Protein AF-A0A816IRB6-F1 (afdb_monomer)

Solvent-accessible surface area (backbone atoms only — not comparable to full-atom values): 4320 Å² total; per-residue (Å²): 102,79,85,69,65,50,94,90,60,62,77,47,78,38,65,32,27,28,72,40,67,48,73,43,71,54,96,93,42,72,50,32,42,40,34,34,34,30,34,93,88,65,56,72,46,81,47,74,38,52,52,94,48,37,86,76,39,66,90,73,62,54,67,70,43,71,50,75,52,68,85

Secondary structure (DSSP, 8-state):
-GGG--TT----EEEEEEEEEEEEEETTEEEEEEEEEEETT--EEEEEEEHHHHHHHTTT--TT-EEEEE-

Foldseek 3Di:
DVVPDDPPDQFDKFKWAFQDWDFDDDPHDGQKIKTWIAGPVRDIDIDIDGPVCCVVPVVPHDHGDIDMDGD

Sequence (71 aa):
FIDDIKPGNNSYKLKVQVMKLWKLWRSKKVVSIEMVLVDATGTRIHASIDEDLIQIYEGKVFEGDAFFISN

Nearest PDB structures (foldseek):
  1gut-assembly1_C  TM=6.832E-01  e=7.266E-03  Clostridium pasteurianum
  8s4s-assembly1_B  TM=6.243E-01  e=4.612E-01  Enterococcus faecalis
  6imj-assembly1_A  TM=5.164E-01  e=8.275E-01  African swine fever virus
  8y5f-assembly1_D  TM=5.302E-01  e=1.574E+00  Escherichia coli
  7l08-assembly1_AJ  TM=4.821E-01  e=1.669E+00  Homo sapiens

Radius of gyration: 12.89 Å; Cα contacts (8 Å, |Δi|>4): 127; chains: 1; bounding box: 30×20×34 Å

InterPro domains:
  IPR003871 Replication protein A 70 kDa DNA-binding subunit B/D, first OB fold domain [PF02721] (2-70)
  IPR012340 Nucleic acid-binding, OB-fold [G3DSA:2.40.50.140] (1-71)
  IPR012340 Nucleic acid-binding, OB-fold [SSF50249] (2-71)

Structure (mmCIF, N/CA/C/O backbone):
data_AF-A0A816IRB6-F1
#
_entry.id   AF-A0A816IRB6-F1
#
loop_
_atom_site.group_PDB
_atom_site.id
_atom_site.type_symbol
_atom_site.label_atom_id
_atom_site.label_alt_id
_atom_site.label_comp_id
_atom_site.label_asym_id
_atom_site.label_entity_id
_atom_site.label_seq_id
_atom_site.pdbx_PDB_ins_code
_atom_site.Cartn_x
_atom_site.Cartn_y
_atom_site.Cartn_z
_atom_site.occupancy
_atom_site.B_iso_or_equiv
_atom_site.auth_seq_id
_atom_site.auth_comp_id
_atom_site.auth_asym_id
_atom_site.auth_atom_id
_atom_site.pdbx_PDB_model_num
ATOM 1 N N . PHE A 1 1 ? 10.731 3.111 -11.079 1.00 79.19 1 PHE A N 1
ATOM 2 C CA . PHE A 1 1 ? 10.165 1.877 -10.498 1.00 79.19 1 PHE A CA 1
ATOM 3 C C . PHE A 1 1 ? 10.443 1.857 -9.009 1.00 79.19 1 PHE A C 1
ATOM 5 O O . PHE A 1 1 ? 11.119 2.768 -8.541 1.00 79.19 1 PHE A O 1
ATOM 12 N N . ILE A 1 2 ? 9.912 0.892 -8.253 1.00 80.81 2 ILE A N 1
ATOM 13 C CA . ILE A 1 2 ? 10.233 0.805 -6.814 1.00 80.81 2 ILE A CA 1
ATOM 14 C C . ILE A 1 2 ? 11.752 0.678 -6.615 1.00 80.81 2 ILE A C 1
ATOM 16 O O . ILE A 1 2 ? 12.311 1.298 -5.718 1.00 80.81 2 ILE A O 1
ATOM 20 N N . ASP A 1 3 ? 12.418 -0.047 -7.511 1.00 82.50 3 ASP A N 1
ATOM 21 C CA . ASP A 1 3 ? 13.871 -0.250 -7.490 1.00 82.50 3 ASP A CA 1
ATOM 22 C C . ASP A 1 3 ? 14.683 1.043 -7.728 1.00 82.50 3 ASP A C 1
ATOM 24 O O . ASP A 1 3 ? 15.809 1.177 -7.262 1.00 82.50 3 ASP A O 1
ATOM 28 N N . ASP A 1 4 ? 14.097 2.049 -8.389 1.00 81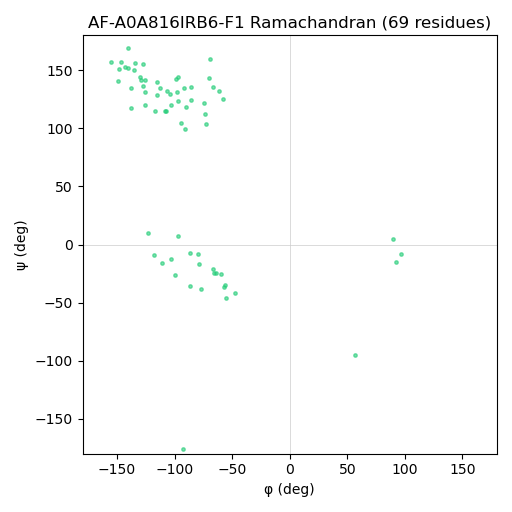.12 4 ASP A N 1
ATOM 29 C CA . ASP A 1 4 ? 14.757 3.343 -8.632 1.00 81.12 4 ASP A CA 1
ATOM 30 C C . ASP A 1 4 ? 14.721 4.283 -7.415 1.00 81.12 4 ASP A C 1
ATOM 32 O O . ASP A 1 4 ? 15.326 5.361 -7.443 1.00 81.12 4 ASP A O 1
ATOM 36 N N . ILE A 1 5 ? 13.988 3.928 -6.354 1.00 80.06 5 ILE A N 1
ATOM 37 C CA . ILE A 1 5 ? 13.882 4.773 -5.165 1.00 80.06 5 ILE A CA 1
ATOM 38 C C . ILE A 1 5 ? 15.196 4.692 -4.393 1.00 80.06 5 ILE A C 1
ATOM 40 O O . ILE A 1 5 ? 15.532 3.674 -3.790 1.00 80.06 5 ILE A O 1
ATOM 44 N N . LYS A 1 6 ? 15.930 5.805 -4.361 1.00 79.25 6 LYS A N 1
ATOM 45 C CA . LYS A 1 6 ? 17.145 5.927 -3.554 1.00 79.25 6 LYS A CA 1
ATOM 46 C C . LYS A 1 6 ? 16.817 6.495 -2.173 1.00 79.25 6 LYS A C 1
ATOM 48 O O . LYS A 1 6 ? 16.112 7.506 -2.100 1.00 79.25 6 LYS A O 1
ATOM 53 N N . PRO A 1 7 ? 17.359 5.919 -1.085 1.00 76.12 7 PRO A N 1
ATOM 54 C CA . PRO A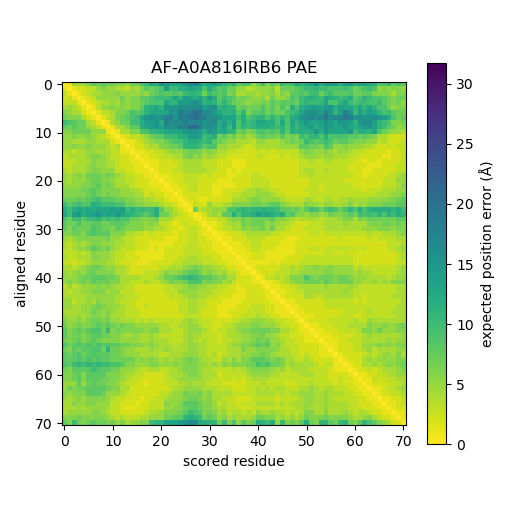 1 7 ? 17.220 6.505 0.242 1.00 76.12 7 PRO A CA 1
ATOM 55 C C . PRO A 1 7 ? 17.796 7.929 0.239 1.00 76.12 7 PRO A C 1
ATOM 57 O O . PRO A 1 7 ? 18.933 8.143 -0.177 1.00 76.12 7 PRO A O 1
ATOM 60 N N . GLY A 1 8 ? 16.988 8.907 0.658 1.00 73.12 8 GLY A N 1
ATOM 61 C CA . GLY A 1 8 ? 17.344 10.332 0.675 1.00 73.12 8 GLY A CA 1
ATOM 62 C C . GLY A 1 8 ? 16.863 11.149 -0.530 1.00 73.12 8 GLY A C 1
ATOM 63 O O . GLY A 1 8 ? 16.959 12.373 -0.493 1.00 73.12 8 GLY A O 1
ATOM 64 N N . ASN A 1 9 ? 16.311 10.517 -1.573 1.00 76.44 9 ASN A N 1
ATOM 65 C CA . ASN A 1 9 ? 15.632 11.245 -2.641 1.00 76.44 9 ASN A CA 1
ATOM 66 C C . ASN A 1 9 ? 14.127 11.306 -2.357 1.00 76.44 9 ASN A C 1
ATOM 68 O O . ASN A 1 9 ? 13.415 10.318 -2.526 1.00 76.44 9 ASN A O 1
ATOM 72 N N . ASN A 1 10 ? 13.648 12.472 -1.927 1.00 74.50 10 ASN A N 1
ATOM 73 C CA . ASN A 1 10 ? 12.230 12.674 -1.643 1.00 74.50 10 ASN A CA 1
ATOM 74 C C . ASN A 1 10 ? 11.389 12.894 -2.899 1.00 74.50 10 ASN A C 1
ATOM 76 O O . ASN A 1 10 ? 10.189 12.722 -2.803 1.00 74.50 10 ASN A O 1
ATOM 80 N N . SER A 1 11 ? 11.979 13.222 -4.054 1.00 80.00 11 SER A N 1
ATOM 81 C CA . SER A 1 11 ? 11.204 13.412 -5.281 1.00 80.00 11 SER A CA 1
ATOM 82 C C . SER A 1 11 ? 11.092 12.103 -6.053 1.00 80.00 11 SER A C 1
ATOM 84 O O . SER A 1 11 ? 12.014 11.693 -6.767 1.00 80.00 11 SER A O 1
ATOM 86 N N . TYR A 1 12 ? 9.954 11.434 -5.902 1.00 82.00 12 TYR A N 1
ATOM 87 C CA . TYR A 1 12 ? 9.622 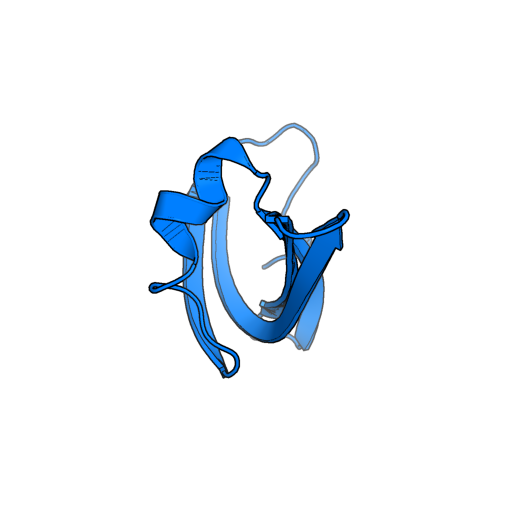10.239 -6.669 1.00 82.00 12 TYR A CA 1
ATOM 88 C C . TYR A 1 12 ? 8.151 10.240 -7.065 1.00 82.00 12 TYR A C 1
ATOM 90 O O . TYR A 1 12 ? 7.301 10.807 -6.388 1.00 82.00 12 TYR A O 1
ATOM 98 N N . LYS A 1 13 ? 7.840 9.579 -8.181 1.00 86.19 13 LYS A N 1
ATOM 99 C CA . LYS A 1 13 ? 6.467 9.289 -8.594 1.00 86.19 13 LYS A CA 1
ATOM 100 C C . LYS A 1 13 ? 6.399 7.866 -9.116 1.00 86.19 13 LYS A C 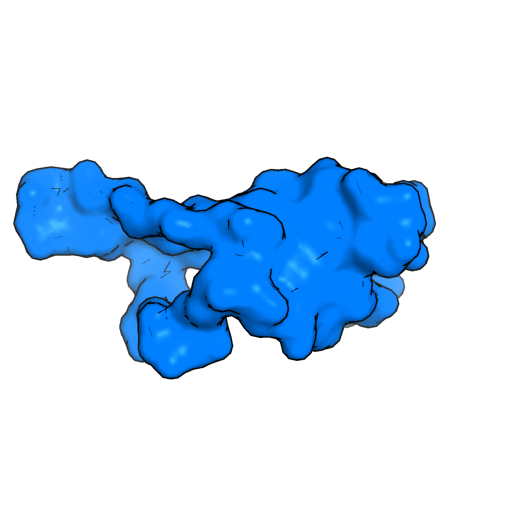1
ATOM 102 O O . LYS A 1 13 ? 7.046 7.526 -10.103 1.00 86.19 13 LYS A O 1
ATOM 107 N N . LEU A 1 14 ? 5.618 7.034 -8.444 1.00 88.44 14 LEU A N 1
ATOM 108 C CA . LEU A 1 14 ? 5.570 5.596 -8.673 1.00 88.44 14 LEU A CA 1
ATOM 109 C C . LEU A 1 14 ? 4.138 5.186 -8.944 1.00 88.44 14 LEU A C 1
ATOM 111 O O . LEU A 1 14 ? 3.245 5.545 -8.184 1.00 88.44 14 LEU A O 1
ATOM 115 N N . LYS A 1 15 ? 3.925 4.418 -10.011 1.00 90.25 15 LYS A N 1
ATOM 116 C CA . LYS A 1 15 ? 2.646 3.755 -10.252 1.00 90.25 15 LYS A CA 1
ATOM 117 C C . LYS A 1 15 ? 2.690 2.382 -9.602 1.00 90.25 15 LYS A C 1
ATOM 119 O O . LYS A 1 15 ? 3.516 1.558 -9.990 1.00 90.25 15 LYS A O 1
ATOM 124 N N . VAL A 1 16 ? 1.801 2.151 -8.649 1.00 92.75 16 VAL A N 1
ATOM 125 C CA . VAL A 1 16 ? 1.713 0.893 -7.910 1.00 92.75 16 VAL A CA 1
ATOM 126 C C . VAL A 1 16 ? 0.270 0.434 -7.810 1.00 92.75 16 VAL A C 1
ATOM 128 O O . VAL A 1 16 ? -0.653 1.241 -7.900 1.00 92.75 16 VAL A O 1
ATOM 131 N N . GLN A 1 17 ? 0.089 -0.865 -7.626 1.00 94.81 17 GLN A N 1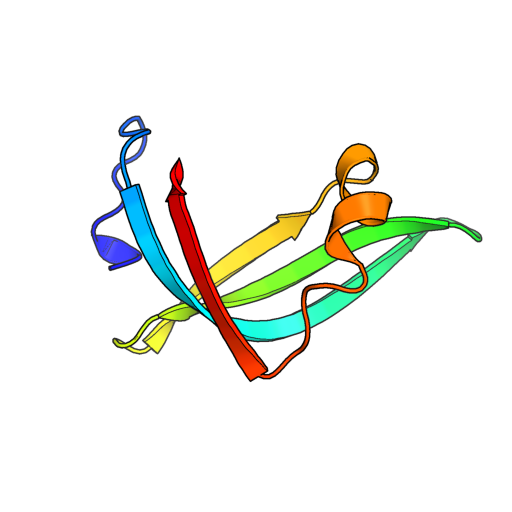
ATOM 132 C CA . GLN A 1 17 ? -1.189 -1.505 -7.375 1.00 94.81 17 GLN A CA 1
ATOM 133 C C . GLN A 1 17 ? -1.198 -2.119 -5.978 1.00 94.81 17 GLN A C 1
ATOM 135 O O . GLN A 1 17 ? -0.213 -2.722 -5.552 1.00 94.81 17 GLN A O 1
ATOM 140 N N . VAL A 1 18 ? -2.316 -1.996 -5.271 1.00 94.88 18 VAL A N 1
ATOM 141 C CA . VAL A 1 18 ? -2.548 -2.665 -3.992 1.00 94.88 18 VAL A CA 1
ATOM 142 C C . VAL A 1 18 ? -2.772 -4.141 -4.264 1.00 94.88 18 VAL A C 1
ATOM 144 O O . VAL A 1 18 ? -3.838 -4.558 -4.707 1.00 94.88 18 VAL A O 1
ATOM 147 N N . MET A 1 19 ? -1.757 -4.948 -3.994 1.00 94.88 19 MET A N 1
ATOM 148 C CA . MET A 1 19 ? -1.858 -6.395 -4.120 1.00 94.88 19 MET A CA 1
ATOM 149 C C . MET A 1 19 ? -2.610 -7.010 -2.941 1.00 94.88 19 MET A C 1
ATOM 151 O O . MET A 1 19 ? -3.335 -7.986 -3.117 1.00 94.88 19 MET A O 1
ATOM 155 N N . LYS A 1 20 ? -2.382 -6.487 -1.735 1.00 95.06 20 LYS A N 1
ATOM 156 C CA . LYS A 1 20 ? -3.024 -6.970 -0.515 1.00 95.06 20 LYS A CA 1
ATOM 157 C C . LYS A 1 20 ? -3.187 -5.830 0.474 1.00 95.06 20 LYS A C 1
ATOM 159 O O . LYS A 1 20 ? -2.265 -5.027 0.593 1.00 95.06 20 LYS A O 1
ATOM 164 N N . LEU A 1 21 ? -4.307 -5.778 1.184 1.00 94.56 21 LEU A N 1
ATOM 165 C CA . LEU A 1 21 ? -4.601 -4.746 2.178 1.00 94.56 21 LEU A CA 1
ATOM 166 C C . LEU A 1 21 ? -5.238 -5.377 3.409 1.00 94.56 21 LEU A C 1
ATOM 168 O O . LEU A 1 21 ? -6.142 -6.202 3.312 1.00 94.56 21 LEU A O 1
ATOM 172 N N . TRP A 1 22 ? -4.768 -4.987 4.587 1.00 94.50 22 TRP A N 1
ATOM 173 C CA . TRP A 1 22 ? -5.355 -5.419 5.846 1.00 94.50 22 TRP A CA 1
ATOM 174 C C . TRP A 1 22 ? -5.260 -4.320 6.894 1.00 94.50 22 TRP A C 1
ATOM 176 O O . TRP A 1 22 ? -4.439 -3.412 6.831 1.00 94.50 22 TRP A O 1
ATOM 186 N N . LYS A 1 23 ? -6.146 -4.402 7.881 1.00 93.00 23 LYS A N 1
ATOM 187 C CA . LYS A 1 23 ? -6.228 -3.439 8.975 1.00 93.00 23 LYS A CA 1
ATOM 188 C C . LYS A 1 23 ? -5.632 -4.060 10.228 1.00 93.00 23 LYS A C 1
ATOM 190 O O . LYS A 1 23 ? -6.013 -5.173 10.594 1.00 93.00 23 LYS A O 1
ATOM 195 N N . LEU A 1 24 ? -4.724 -3.350 10.890 1.00 93.44 24 LEU A N 1
ATOM 196 C CA . LEU A 1 24 ? -4.268 -3.705 12.227 1.00 93.44 24 LEU A CA 1
ATOM 197 C C . LEU A 1 24 ? -5.224 -3.103 13.250 1.00 93.44 24 LEU A C 1
ATOM 199 O O . LEU A 1 24 ? -5.464 -1.897 13.283 1.00 93.44 24 LEU A O 1
ATOM 203 N N . TRP A 1 25 ? -5.771 -3.965 14.100 1.00 90.69 25 TRP A N 1
ATOM 204 C CA . TRP A 1 25 ? -6.722 -3.588 15.136 1.00 90.69 25 TRP A CA 1
ATOM 205 C C . TRP A 1 25 ? -6.042 -3.642 16.496 1.00 90.69 25 TRP A C 1
ATOM 207 O O . TRP A 1 25 ? -5.409 -4.638 16.847 1.00 90.69 25 TRP A O 1
ATOM 217 N N . ARG A 1 26 ? -6.215 -2.589 17.294 1.00 91.56 26 ARG A N 1
ATOM 218 C CA . ARG A 1 26 ? -5.876 -2.590 18.716 1.00 91.56 26 ARG A CA 1
ATOM 219 C C . ARG A 1 26 ? -7.150 -2.369 19.514 1.00 91.56 26 ARG A C 1
ATOM 221 O O . ARG A 1 26 ? -7.782 -1.315 19.438 1.00 91.56 26 ARG A O 1
ATOM 228 N N . SER A 1 27 ? -7.529 -3.379 20.288 1.00 88.38 27 SER A N 1
ATOM 229 C CA . SER A 1 27 ? -8.778 -3.407 21.052 1.00 88.38 27 SER A CA 1
ATOM 230 C C . SER A 1 27 ? -10.010 -3.212 20.155 1.00 88.38 27 SER A C 1
ATOM 232 O O . SER A 1 27 ? -10.492 -4.175 19.571 1.00 88.38 27 SER A O 1
ATOM 234 N N . LYS A 1 28 ? -10.520 -1.981 20.027 1.00 87.94 28 LYS A N 1
ATOM 235 C CA . LYS A 1 28 ? -11.716 -1.640 19.232 1.00 87.94 28 LYS A CA 1
ATOM 236 C C . LYS A 1 28 ? -11.451 -0.575 18.162 1.00 87.94 28 LYS A C 1
ATOM 238 O O . LYS A 1 28 ? -12.400 -0.047 17.592 1.00 87.94 28 LYS A O 1
ATOM 243 N N . LYS A 1 29 ? -10.184 -0.231 17.914 1.00 88.88 29 LYS A N 1
ATOM 244 C CA . LYS A 1 29 ? -9.782 0.817 16.972 1.00 88.88 29 LYS A CA 1
ATOM 245 C C . LYS A 1 29 ? -8.793 0.259 15.952 1.00 88.88 29 LYS A C 1
ATOM 247 O O . LYS A 1 29 ? -7.938 -0.555 16.304 1.00 88.88 29 LYS A O 1
ATOM 252 N N . VAL A 1 30 ? -8.914 0.696 14.701 1.00 88.94 30 VAL A N 1
ATOM 253 C CA . VAL A 1 30 ? -7.894 0.454 13.676 1.00 88.94 30 VAL A CA 1
ATOM 254 C C . VAL A 1 30 ? -6.715 1.379 13.965 1.00 88.94 30 VAL A C 1
ATOM 256 O O . VAL A 1 30 ? -6.904 2.589 14.048 1.00 88.94 30 VAL A O 1
ATOM 259 N N . VAL A 1 31 ? -5.529 0.806 14.157 1.00 92.69 31 VAL A N 1
ATOM 260 C CA . VAL A 1 31 ? -4.300 1.552 14.481 1.00 92.69 31 VAL A CA 1
ATOM 261 C C . VAL A 1 31 ? -3.403 1.769 13.274 1.00 92.69 31 VAL A C 1
ATOM 263 O O . VAL A 1 31 ? -2.660 2.741 13.248 1.00 92.69 31 VAL A O 1
ATOM 266 N N . SER A 1 32 ? -3.488 0.899 12.270 1.00 93.81 32 SER A N 1
ATOM 267 C CA . SER A 1 32 ? -2.857 1.132 10.974 1.00 93.81 32 SER A CA 1
ATOM 268 C C . SER A 1 32 ? -3.566 0.350 9.872 1.00 93.81 32 SER A C 1
ATOM 270 O O . SER A 1 32 ? -4.248 -0.652 10.127 1.00 93.81 32 SER A O 1
ATOM 272 N N . ILE A 1 33 ? -3.419 0.824 8.638 1.00 94.00 33 ILE A N 1
ATOM 273 C CA . ILE A 1 33 ? -3.764 0.058 7.440 1.00 94.00 33 ILE A CA 1
ATOM 274 C C . ILE A 1 33 ? -2.458 -0.360 6.784 1.00 94.00 33 ILE A C 1
ATOM 276 O O . ILE A 1 33 ? -1.707 0.480 6.300 1.00 94.00 33 ILE A O 1
ATOM 280 N N . GLU A 1 34 ? -2.215 -1.658 6.744 1.00 94.62 34 GLU A N 1
ATOM 281 C CA . GLU A 1 34 ? -1.045 -2.240 6.108 1.00 94.62 34 GLU A CA 1
ATOM 282 C C . GLU A 1 34 ? -1.407 -2.697 4.697 1.00 94.62 34 GLU A C 1
ATOM 284 O O . GLU A 1 34 ? -2.510 -3.195 4.439 1.00 94.62 34 GLU A O 1
ATOM 289 N N . MET A 1 35 ? -0.467 -2.553 3.772 1.00 95.06 35 MET A N 1
ATOM 290 C CA . MET A 1 35 ? -0.660 -2.978 2.398 1.00 95.06 35 MET A CA 1
ATOM 291 C C . MET A 1 35 ? 0.634 -3.449 1.742 1.00 95.0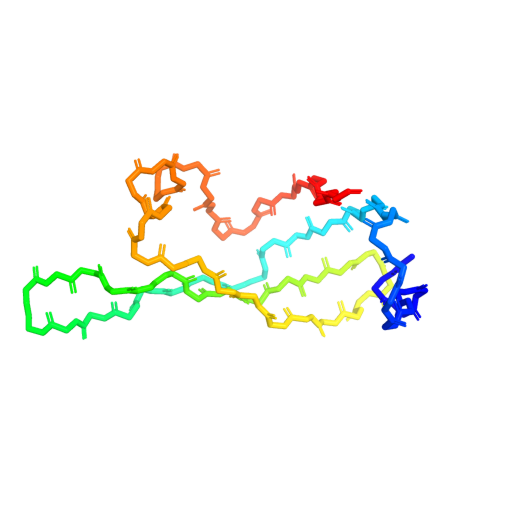6 35 MET A C 1
ATOM 293 O O . MET A 1 35 ? 1.736 -2.993 2.044 1.00 95.06 35 MET A O 1
ATOM 297 N N . VAL A 1 36 ? 0.482 -4.359 0.785 1.00 95.12 36 VAL A N 1
ATOM 298 C CA . VAL A 1 36 ? 1.539 -4.726 -0.156 1.00 95.12 36 VAL A CA 1
ATOM 299 C C . VAL A 1 36 ? 1.234 -4.062 -1.482 1.00 95.12 36 VAL A C 1
ATOM 301 O O . VAL A 1 36 ? 0.207 -4.337 -2.102 1.00 95.12 36 VAL A O 1
ATOM 304 N N . LEU A 1 37 ? 2.156 -3.222 -1.920 1.00 93.81 37 LEU A N 1
ATOM 305 C CA . LEU A 1 37 ? 2.118 -2.545 -3.200 1.00 93.81 37 LEU A CA 1
ATOM 306 C C . LEU A 1 37 ? 3.000 -3.296 -4.189 1.00 93.81 37 LEU A C 1
ATOM 308 O O . LEU A 1 37 ? 4.062 -3.795 -3.818 1.00 93.81 37 LEU A O 1
ATOM 312 N N . VAL A 1 38 ? 2.569 -3.365 -5.440 1.00 94.38 38 VAL A N 1
ATOM 313 C CA . VAL A 1 38 ? 3.334 -3.956 -6.539 1.00 94.38 38 VAL A CA 1
ATOM 314 C C . VAL A 1 38 ? 3.426 -2.964 -7.690 1.00 94.38 38 VAL A C 1
ATOM 316 O O . VAL A 1 38 ? 2.439 -2.300 -8.001 1.00 94.38 38 VAL A O 1
ATOM 319 N N . ASP A 1 39 ? 4.596 -2.812 -8.304 1.00 92.19 39 ASP A N 1
ATOM 320 C CA . ASP A 1 39 ? 4.732 -1.990 -9.512 1.00 92.19 39 ASP A CA 1
ATOM 321 C C . ASP A 1 39 ? 4.573 -2.819 -10.804 1.00 92.19 39 ASP A C 1
ATOM 323 O O . ASP A 1 39 ? 4.283 -4.016 -10.780 1.00 92.19 39 ASP A O 1
ATOM 327 N N . ALA A 1 40 ? 4.763 -2.173 -11.957 1.00 89.06 40 ALA A N 1
ATOM 328 C CA . ALA A 1 40 ? 4.633 -2.816 -13.263 1.00 89.06 40 ALA A CA 1
ATOM 329 C C . ALA A 1 40 ? 5.690 -3.899 -13.570 1.00 89.06 40 ALA A C 1
ATOM 331 O O . ALA A 1 40 ? 5.447 -4.732 -14.440 1.00 89.06 40 ALA A O 1
ATOM 332 N N . THR A 1 41 ? 6.847 -3.900 -12.902 1.00 89.88 41 THR A N 1
ATOM 333 C CA . THR A 1 41 ? 7.881 -4.940 -13.043 1.00 89.88 41 THR A CA 1
ATOM 334 C C . THR A 1 41 ? 7.641 -6.125 -12.108 1.00 89.88 41 THR A C 1
ATOM 336 O O . THR A 1 41 ? 8.320 -7.143 -12.228 1.00 89.88 41 THR A O 1
ATOM 339 N N . GLY A 1 42 ? 6.660 -6.030 -11.203 1.00 88.81 42 GLY A N 1
ATOM 340 C CA . GLY A 1 42 ? 6.358 -7.065 -10.216 1.00 88.81 42 GLY A CA 1
ATOM 341 C C . GLY A 1 42 ? 7.133 -6.908 -8.908 1.00 88.81 42 GLY A C 1
ATOM 342 O O . GLY A 1 42 ? 7.001 -7.758 -8.023 1.00 88.81 42 GLY A O 1
ATOM 343 N N . THR A 1 43 ? 7.908 -5.829 -8.748 1.00 92.88 43 THR A N 1
ATOM 344 C CA . THR A 1 43 ? 8.569 -5.512 -7.478 1.00 92.88 43 THR A CA 1
ATOM 345 C C . THR A 1 43 ? 7.525 -5.175 -6.425 1.00 92.88 43 THR A C 1
ATOM 347 O O . THR A 1 43 ? 6.580 -4.433 -6.689 1.00 92.88 43 THR A O 1
ATOM 350 N N . ARG A 1 44 ? 7.691 -5.727 -5.219 1.00 93.00 44 ARG A N 1
ATOM 351 C CA . ARG A 1 44 ? 6.738 -5.590 -4.114 1.00 93.00 44 ARG A CA 1
ATOM 352 C C . ARG A 1 44 ? 7.351 -4.763 -2.997 1.00 93.00 44 ARG A C 1
ATOM 354 O O . ARG A 1 44 ? 8.482 -5.024 -2.597 1.00 93.00 44 ARG A O 1
ATOM 361 N N . ILE A 1 45 ? 6.589 -3.819 -2.462 1.00 91.69 45 ILE A N 1
ATOM 362 C CA . ILE A 1 45 ? 6.970 -3.034 -1.289 1.00 91.69 45 ILE A CA 1
ATOM 363 C C . ILE A 1 45 ? 5.846 -3.059 -0.263 1.00 91.69 45 ILE A C 1
ATOM 365 O O . ILE A 1 45 ? 4.663 -3.041 -0.604 1.00 91.69 45 ILE A O 1
ATOM 369 N N . HIS A 1 46 ? 6.227 -3.139 1.003 1.00 93.56 46 HIS A N 1
ATOM 370 C CA . HIS A 1 46 ? 5.292 -3.019 2.106 1.00 93.56 46 HIS A CA 1
ATOM 371 C C . HIS A 1 46 ? 5.097 -1.544 2.460 1.00 93.56 46 HIS A C 1
ATOM 373 O O . HIS A 1 46 ? 6.075 -0.802 2.546 1.00 93.56 46 HIS A O 1
ATOM 379 N N . ALA A 1 47 ? 3.851 -1.134 2.667 1.00 91.75 47 ALA A N 1
ATOM 380 C CA . ALA A 1 47 ? 3.491 0.219 3.065 1.00 91.75 47 ALA A CA 1
ATOM 381 C C . ALA A 1 47 ? 2.442 0.188 4.178 1.00 91.75 47 ALA A C 1
ATOM 383 O O . ALA A 1 47 ? 1.616 -0.721 4.244 1.00 91.75 47 ALA A O 1
ATOM 384 N N . SER A 1 48 ? 2.470 1.208 5.027 1.00 92.81 48 SER A N 1
ATOM 385 C CA . SER A 1 48 ? 1.554 1.381 6.149 1.00 92.81 48 SER A CA 1
ATOM 386 C C . SER A 1 48 ? 0.961 2.787 6.124 1.00 92.81 48 SER A C 1
ATOM 388 O O . SER A 1 48 ? 1.632 3.753 5.757 1.00 92.81 48 SER A O 1
ATOM 390 N N . ILE A 1 49 ? -0.306 2.901 6.510 1.00 92.50 49 ILE A N 1
ATOM 391 C CA . ILE A 1 49 ? -0.976 4.167 6.807 1.00 92.50 49 ILE A CA 1
ATOM 392 C C . ILE A 1 49 ? -1.180 4.217 8.316 1.00 92.50 49 ILE A C 1
ATOM 394 O O . ILE A 1 49 ? -1.932 3.406 8.865 1.00 92.50 49 ILE A O 1
ATOM 398 N N . ASP A 1 50 ? -0.516 5.172 8.961 1.00 92.06 50 ASP A N 1
ATOM 399 C CA . ASP A 1 50 ? -0.613 5.413 10.399 1.00 92.06 50 ASP A CA 1
ATOM 400 C C . ASP A 1 50 ? -1.98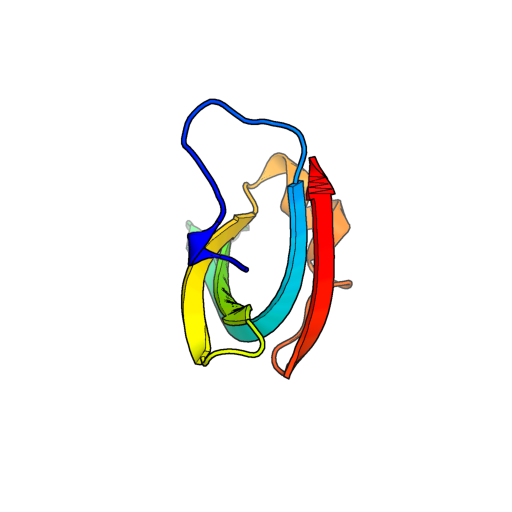0 5.962 10.819 1.00 92.06 50 ASP A C 1
ATOM 402 O O . ASP A 1 50 ? -2.720 6.537 10.014 1.00 92.06 50 ASP A O 1
ATOM 406 N N . GLU A 1 51 ? -2.285 5.813 12.110 1.00 91.50 51 GLU A N 1
ATOM 407 C CA . GLU A 1 51 ? -3.572 6.139 12.736 1.00 91.50 51 GLU A CA 1
ATOM 408 C C . GLU A 1 51 ? -4.128 7.520 12.354 1.00 91.50 51 GLU A C 1
ATOM 410 O O . GLU A 1 51 ? -5.320 7.643 12.057 1.00 91.50 51 GLU A O 1
ATOM 415 N N . ASP A 1 52 ? -3.265 8.537 12.303 1.00 91.25 52 ASP A N 1
ATOM 416 C CA . ASP A 1 52 ? -3.635 9.924 11.995 1.00 91.25 52 ASP A CA 1
ATOM 417 C C . ASP A 1 52 ? -4.184 10.100 10.569 1.00 91.25 52 ASP A C 1
ATOM 419 O O . ASP A 1 52 ? -4.952 11.022 10.290 1.00 91.25 52 ASP A O 1
ATOM 423 N N . LEU A 1 53 ? -3.813 9.201 9.654 1.00 90.06 53 LEU A N 1
ATOM 424 C CA . LEU A 1 53 ? -4.178 9.252 8.240 1.00 90.06 53 LEU A CA 1
ATOM 425 C C . LEU A 1 53 ? -5.294 8.264 7.876 1.00 90.06 53 LEU A C 1
ATOM 427 O O . LEU A 1 53 ? -5.902 8.393 6.810 1.00 90.06 53 LEU A O 1
ATOM 431 N N . ILE A 1 54 ? -5.629 7.317 8.758 1.00 89.94 54 ILE A N 1
ATOM 432 C CA . ILE A 1 54 ? -6.664 6.300 8.508 1.00 89.94 54 ILE A CA 1
ATOM 433 C C . ILE A 1 54 ? -7.995 6.945 8.134 1.00 89.94 54 ILE A C 1
ATOM 435 O O . ILE A 1 54 ? -8.601 6.552 7.140 1.00 89.94 54 ILE A O 1
ATOM 439 N N . GLN A 1 55 ? -8.431 7.974 8.868 1.00 87.69 55 GLN A N 1
ATOM 440 C CA . GLN A 1 55 ? -9.717 8.637 8.606 1.00 87.69 55 GLN A CA 1
ATOM 441 C C . GLN A 1 55 ? -9.810 9.235 7.194 1.00 87.69 55 GLN A C 1
ATOM 443 O O . GLN A 1 55 ? -10.903 9.379 6.652 1.00 87.69 55 GLN A O 1
ATOM 448 N N . ILE A 1 56 ? -8.670 9.568 6.583 1.00 89.38 56 ILE A N 1
ATOM 449 C CA . ILE A 1 56 ? -8.603 10.169 5.249 1.00 89.38 56 ILE A CA 1
ATOM 450 C C . ILE A 1 56 ? -8.599 9.091 4.157 1.00 89.38 56 ILE A C 1
ATOM 452 O O . ILE A 1 56 ? -9.167 9.316 3.083 1.00 89.38 56 ILE A O 1
ATOM 456 N N . TYR A 1 57 ? -7.953 7.948 4.412 1.00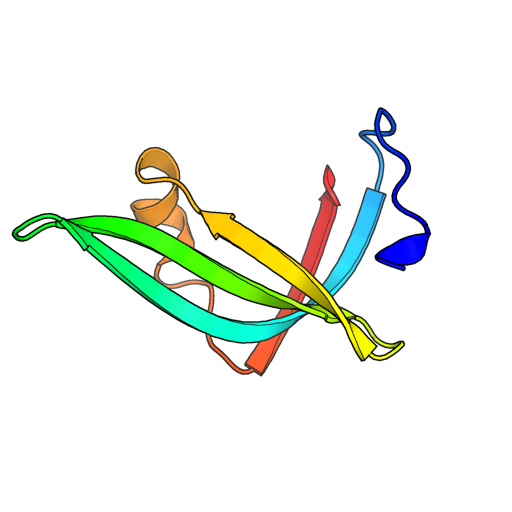 86.75 57 TYR A N 1
ATOM 457 C CA . TYR A 1 57 ? -7.629 6.948 3.388 1.00 86.75 57 TYR A CA 1
ATOM 458 C C . TYR A 1 57 ? -8.393 5.625 3.494 1.00 86.75 57 TYR A C 1
ATOM 460 O O . TYR A 1 57 ? -8.438 4.894 2.509 1.00 86.75 57 TYR A O 1
ATOM 468 N N . GLU A 1 58 ? -9.041 5.319 4.621 1.00 84.00 58 GLU A N 1
ATOM 469 C CA . GLU A 1 58 ? -9.738 4.041 4.833 1.00 84.00 58 GLU A CA 1
ATOM 470 C C . GLU A 1 58 ? -10.796 3.735 3.758 1.00 84.00 58 GLU A C 1
ATOM 472 O O . GLU A 1 58 ? -10.973 2.580 3.382 1.00 84.00 58 GLU A O 1
ATOM 477 N N . GLY A 1 59 ? -11.478 4.761 3.244 1.00 86.31 59 GLY A N 1
ATOM 478 C CA . GLY A 1 59 ? -12.475 4.634 2.175 1.00 86.31 59 GLY A CA 1
ATOM 479 C C . GLY A 1 59 ? -11.950 4.928 0.767 1.00 86.31 59 GLY A C 1
ATOM 480 O O . GLY A 1 59 ? -12.753 5.055 -0.152 1.00 86.31 59 GLY A O 1
ATOM 481 N N . LYS A 1 60 ? -10.635 5.116 0.598 1.00 87.62 60 LYS A N 1
ATOM 482 C CA . LYS A 1 60 ? -10.011 5.520 -0.677 1.00 87.62 60 LYS A CA 1
ATOM 483 C C . LYS A 1 60 ? -9.030 4.496 -1.238 1.00 87.62 60 LYS A C 1
ATOM 485 O O . LYS A 1 60 ? -8.543 4.694 -2.346 1.00 87.62 60 LYS A O 1
ATOM 490 N N . VAL A 1 61 ? -8.696 3.464 -0.468 1.00 89.62 61 VAL A N 1
ATOM 491 C CA . VAL A 1 61 ? -7.705 2.456 -0.844 1.00 89.62 61 VAL A CA 1
ATOM 492 C C . VAL A 1 61 ? -8.343 1.082 -0.730 1.00 89.62 61 VAL A C 1
ATOM 494 O O . VAL A 1 61 ? -8.758 0.678 0.356 1.00 89.62 61 VAL A O 1
ATOM 497 N N . PHE A 1 62 ? -8.391 0.359 -1.846 1.00 92.19 62 PHE A N 1
ATOM 498 C CA . PHE A 1 62 ? -8.948 -0.987 -1.916 1.00 92.19 62 PHE A CA 1
ATOM 499 C C . PHE A 1 62 ? -7.954 -1.964 -2.544 1.00 92.19 62 PHE A C 1
ATOM 501 O O . PHE A 1 62 ? -7.062 -1.581 -3.302 1.00 92.19 62 PHE A O 1
ATOM 508 N N . GLU A 1 63 ? -8.095 -3.249 -2.220 1.00 93.56 63 GLU A N 1
ATOM 509 C CA . GLU A 1 63 ? -7.324 -4.300 -2.887 1.00 93.56 63 GLU A CA 1
ATOM 510 C C . GLU A 1 63 ? -7.644 -4.314 -4.384 1.00 93.56 63 GLU A C 1
ATOM 512 O O . GLU A 1 63 ? -8.805 -4.289 -4.786 1.00 93.56 63 GLU A O 1
ATOM 517 N N . GLY A 1 64 ? -6.601 -4.356 -5.211 1.00 92.75 64 GLY A N 1
ATOM 518 C CA . GLY A 1 64 ? -6.699 -4.293 -6.665 1.00 92.75 64 GLY A CA 1
ATOM 519 C C . GLY A 1 64 ? -6.595 -2.885 -7.252 1.00 92.75 64 GLY A C 1
ATOM 520 O O . GLY A 1 64 ? -6.314 -2.781 -8.448 1.00 92.75 64 GLY A O 1
ATOM 521 N N . ASP A 1 65 ? -6.729 -1.822 -6.455 1.00 92.38 65 ASP A N 1
ATOM 522 C CA . ASP A 1 65 ? -6.604 -0.453 -6.961 1.00 92.38 65 ASP A CA 1
ATOM 523 C C . ASP A 1 65 ? -5.170 -0.115 -7.348 1.00 92.38 65 ASP A C 1
ATOM 525 O O . ASP A 1 65 ? -4.214 -0.499 -6.674 1.00 92.38 65 ASP A O 1
ATOM 529 N N . ALA A 1 66 ? -5.023 0.659 -8.423 1.00 91.81 66 ALA A N 1
ATOM 530 C CA . ALA A 1 66 ? -3.744 1.199 -8.859 1.00 91.81 66 ALA A CA 1
ATOM 531 C C . ALA A 1 66 ? -3.732 2.724 -8.759 1.00 91.81 66 ALA A C 1
ATOM 533 O O . ALA A 1 66 ? -4.602 3.402 -9.306 1.00 91.81 66 ALA A O 1
ATOM 534 N N . PHE A 1 67 ? -2.710 3.272 -8.109 1.00 90.31 67 PHE A N 1
ATOM 535 C CA . PHE A 1 67 ? -2.548 4.708 -7.912 1.00 90.31 67 PHE A CA 1
ATOM 536 C C . PHE A 1 67 ? -1.093 5.145 -8.053 1.00 90.31 67 PHE A C 1
ATOM 538 O O . PHE A 1 67 ? -0.164 4.341 -8.155 1.00 90.31 67 PHE A O 1
ATOM 545 N N . PHE A 1 68 ? -0.913 6.463 -8.107 1.00 89.62 68 PHE A N 1
ATOM 546 C CA . PHE A 1 68 ? 0.401 7.081 -8.099 1.00 89.62 68 PHE A CA 1
ATOM 547 C C . PHE A 1 68 ? 0.749 7.515 -6.680 1.00 89.62 68 PHE A C 1
ATOM 549 O O . PHE A 1 68 ? 0.013 8.296 -6.083 1.00 89.62 68 PHE A O 1
ATOM 556 N N . ILE A 1 69 ? 1.879 7.038 -6.167 1.00 86.75 69 ILE A N 1
ATOM 557 C CA . ILE A 1 69 ? 2.480 7.543 -4.933 1.00 86.75 69 ILE A CA 1
ATOM 558 C C . ILE A 1 69 ? 3.569 8.528 -5.325 1.00 86.75 69 ILE A C 1
ATOM 560 O O . ILE A 1 69 ? 4.408 8.218 -6.174 1.00 86.75 69 ILE A O 1
ATOM 564 N N . SER A 1 70 ? 3.555 9.704 -4.710 1.00 86.19 70 SER A N 1
ATOM 565 C CA . SER A 1 70 ? 4.597 10.709 -4.885 1.00 86.19 70 SER A CA 1
ATOM 566 C C . SER A 1 70 ? 4.897 11.451 -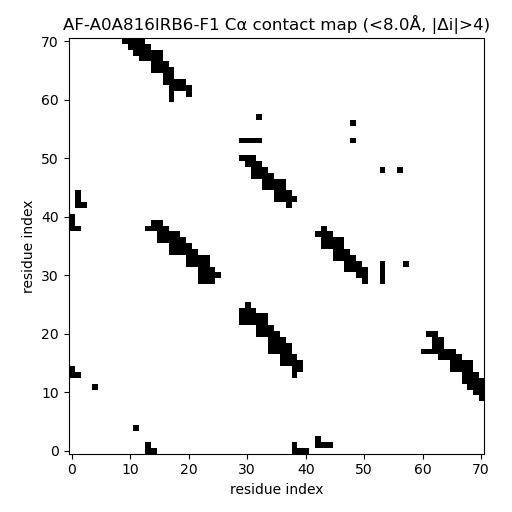3.592 1.00 86.19 70 SER A C 1
ATOM 568 O O . SER A 1 70 ? 4.011 11.582 -2.748 1.00 86.19 70 SER A O 1
ATOM 570 N N . ASN A 1 71 ? 6.126 11.945 -3.485 1.00 78.56 71 ASN A N 1
ATOM 571 C CA . ASN A 1 71 ? 6.633 12.825 -2.432 1.00 78.56 71 ASN A CA 1
ATOM 572 C C . ASN A 1 71 ? 7.377 13.992 -3.104 1.00 78.56 71 ASN A C 1
ATOM 574 O O . ASN A 1 71 ? 7.911 13.781 -4.225 1.00 78.56 71 ASN A O 1
#

pLDDT: mean 88.96, std 5.57, range [73.12, 95.12]

Mean predicted aligned error: 4.95 Å

Organism: Brassica napus (NCBI:txid3708)